Protein AF-A0A7S1C298-F1 (afdb_monomer_lite)

Sequence (131 aa):
KLTPRMWRDEAAAVVTMQTPHGHVAERRRPIAIATLDDFERMMQTPVVFAFISAYLETEFSGENAVFFHVATSLLHAIEAGRLSDATVIARYADDEFVRLGATSQVNLPDTLAKRYSKSLKRWVKAQGAAR

Organism: NCBI:txid1486930

Structure (mmCIF, N/CA/C/O backbone):
data_AF-A0A7S1C298-F1
#
_entry.id   AF-A0A7S1C298-F1
#
loop_
_atom_site.group_PDB
_atom_site.id
_atom_site.type_symbol
_atom_site.label_atom_id
_atom_site.label_alt_id
_atom_site.label_comp_id
_atom_site.label_asym_id
_atom_site.label_entity_id
_atom_site.label_seq_id
_atom_site.pdbx_PDB_ins_code
_atom_site.Cartn_x
_atom_site.Cartn_y
_atom_site.Cartn_z
_atom_site.occupancy
_atom_site.B_iso_or_equiv
_atom_site.auth_seq_id
_atom_site.auth_comp_id
_atom_site.auth_asym_id
_atom_site.auth_atom_id
_atom_site.pdbx_PDB_model_num
ATOM 1 N N . LYS A 1 1 ? 4.654 9.278 13.936 1.00 55.41 1 LYS A N 1
ATOM 2 C CA . LYS A 1 1 ? 3.806 8.062 13.815 1.00 55.41 1 LYS A CA 1
ATOM 3 C C . LYS A 1 1 ? 3.565 7.866 12.323 1.00 55.41 1 LYS A C 1
ATOM 5 O O . LYS A 1 1 ? 3.146 8.837 11.716 1.00 55.41 1 LYS A O 1
ATOM 10 N N . LEU A 1 2 ? 3.919 6.720 11.731 1.00 56.28 2 LEU A N 1
ATOM 11 C CA . LEU A 1 2 ? 3.661 6.466 10.302 1.00 56.28 2 LEU A CA 1
ATOM 12 C C . LEU A 1 2 ? 2.147 6.536 10.054 1.00 56.28 2 LEU A C 1
ATOM 14 O O . LEU A 1 2 ? 1.390 5.899 10.790 1.00 56.28 2 LEU A O 1
ATOM 18 N N . THR A 1 3 ? 1.719 7.360 9.098 1.00 72.50 3 THR A N 1
ATOM 19 C CA . THR A 1 3 ? 0.311 7.503 8.701 1.00 72.50 3 THR A CA 1
ATOM 20 C C . THR A 1 3 ? 0.046 6.715 7.412 1.00 72.50 3 THR A C 1
ATOM 22 O O . THR A 1 3 ? 0.986 6.457 6.661 1.00 72.50 3 THR A O 1
ATOM 25 N N . PRO A 1 4 ? -1.212 6.350 7.115 1.00 66.06 4 PRO A N 1
ATOM 26 C CA . PRO A 1 4 ? -1.573 5.726 5.838 1.00 66.06 4 PRO A CA 1
ATOM 27 C C . PRO A 1 4 ? -1.160 6.545 4.602 1.00 66.06 4 PRO A C 1
ATOM 29 O O . PRO A 1 4 ? -0.803 5.978 3.57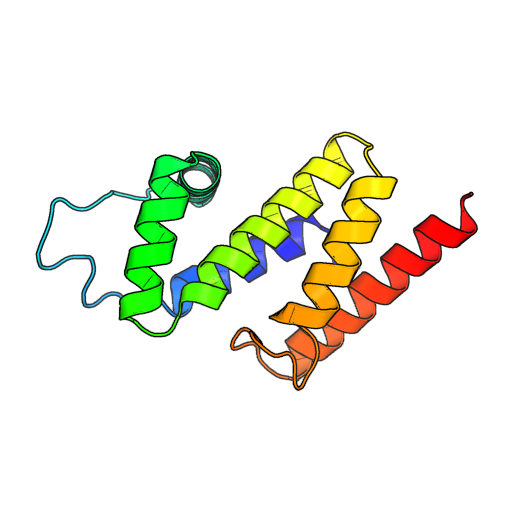7 1.00 66.06 4 PRO A O 1
ATOM 32 N N . ARG A 1 5 ? -1.136 7.882 4.709 1.00 71.38 5 ARG A N 1
ATOM 33 C CA . ARG A 1 5 ? -0.662 8.762 3.629 1.00 71.38 5 ARG A CA 1
ATOM 34 C C . ARG A 1 5 ? 0.852 8.641 3.414 1.00 71.38 5 ARG A C 1
ATOM 36 O O . ARG A 1 5 ? 1.272 8.446 2.284 1.00 71.38 5 ARG A O 1
ATOM 43 N N . MET A 1 6 ? 1.650 8.597 4.488 1.00 72.06 6 MET A N 1
ATOM 44 C CA . MET A 1 6 ? 3.089 8.291 4.378 1.00 72.06 6 MET A CA 1
ATOM 45 C C . MET A 1 6 ? 3.337 6.916 3.737 1.00 72.06 6 MET A C 1
ATOM 47 O O . MET A 1 6 ? 4.278 6.749 2.974 1.00 72.06 6 MET A O 1
ATOM 51 N N . TRP A 1 7 ? 2.469 5.942 4.019 1.00 67.44 7 TRP A N 1
ATOM 52 C CA . TRP A 1 7 ? 2.520 4.614 3.408 1.00 67.44 7 TRP A CA 1
ATOM 53 C C . TRP A 1 7 ? 2.345 4.637 1.890 1.00 67.44 7 TRP A C 1
ATOM 55 O O . TRP A 1 7 ? 3.156 4.041 1.182 1.00 67.44 7 TRP A O 1
ATOM 65 N N . ARG A 1 8 ? 1.325 5.350 1.396 1.00 72.38 8 ARG A N 1
ATOM 66 C CA . ARG A 1 8 ? 1.103 5.574 -0.041 1.00 72.38 8 ARG A CA 1
ATOM 67 C C . ARG A 1 8 ? 2.312 6.256 -0.684 1.00 72.38 8 ARG A C 1
AT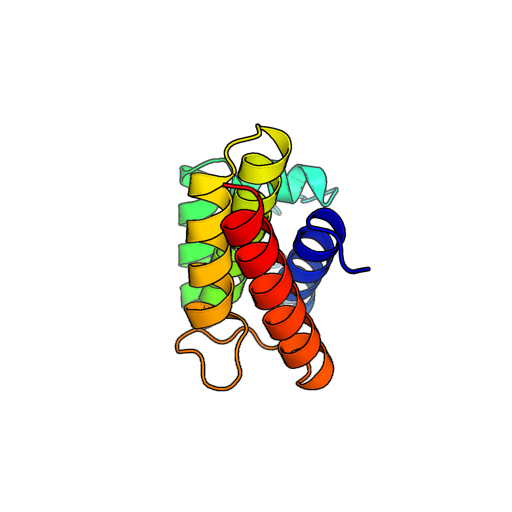OM 69 O O . ARG A 1 8 ? 2.770 5.817 -1.733 1.00 72.38 8 ARG A O 1
ATOM 76 N N . ASP A 1 9 ? 2.828 7.304 -0.046 1.00 69.12 9 ASP A N 1
ATOM 77 C CA . ASP A 1 9 ? 3.908 8.127 -0.601 1.00 69.12 9 ASP A CA 1
ATOM 78 C C . ASP A 1 9 ? 5.220 7.341 -0.742 1.00 69.12 9 ASP A C 1
ATOM 80 O O . ASP A 1 9 ? 5.905 7.443 -1.757 1.00 69.12 9 ASP A O 1
ATOM 84 N N . GLU A 1 10 ? 5.557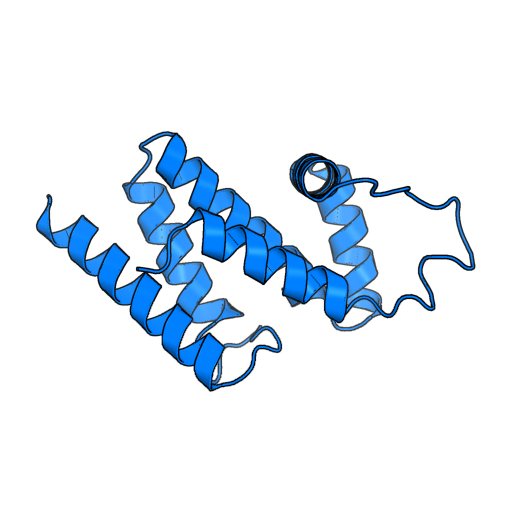 6.497 0.234 1.00 64.88 10 GLU A N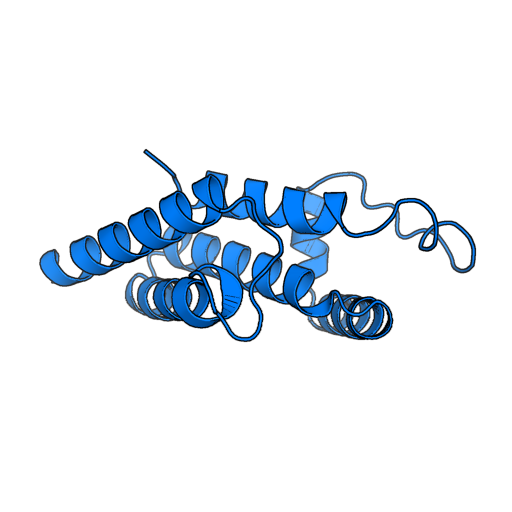 1
ATOM 85 C CA . GLU A 1 10 ? 6.734 5.629 0.136 1.00 64.88 10 GLU A CA 1
ATOM 86 C C . GLU A 1 10 ? 6.515 4.473 -0.855 1.00 64.88 10 GLU A C 1
ATOM 88 O O . GLU A 1 10 ? 7.444 4.120 -1.575 1.00 64.88 10 GLU A O 1
ATOM 93 N N . ALA A 1 11 ? 5.302 3.913 -0.959 1.00 64.56 11 ALA A N 1
ATOM 94 C CA . ALA A 1 11 ? 4.992 2.913 -1.986 1.00 64.56 11 ALA A CA 1
ATOM 95 C C . ALA A 1 11 ? 5.132 3.494 -3.401 1.00 64.56 11 ALA A C 1
ATOM 97 O O . ALA A 1 11 ? 5.666 2.839 -4.293 1.00 64.56 11 ALA A O 1
ATOM 98 N N . ALA A 1 12 ? 4.733 4.753 -3.589 1.00 64.81 12 ALA A N 1
ATOM 99 C CA . ALA A 1 12 ? 4.964 5.470 -4.833 1.00 64.81 12 ALA A CA 1
ATOM 100 C C . ALA A 1 12 ? 6.456 5.647 -5.131 1.00 64.81 12 ALA A C 1
ATOM 102 O O . ALA A 1 12 ? 6.882 5.441 -6.263 1.00 64.81 12 ALA A O 1
ATOM 103 N N . ALA A 1 13 ? 7.249 6.001 -4.115 1.00 63.03 13 ALA A N 1
ATOM 104 C CA . ALA A 1 13 ? 8.695 6.143 -4.247 1.00 63.03 13 ALA A CA 1
ATOM 105 C C . ALA A 1 13 ? 9.380 4.819 -4.633 1.00 63.03 13 ALA A C 1
ATOM 107 O O . ALA A 1 13 ? 10.334 4.824 -5.404 1.00 63.03 13 ALA A O 1
ATOM 108 N N . VAL A 1 14 ? 8.894 3.678 -4.135 1.00 61.25 14 VAL A N 1
ATOM 109 C CA . VAL A 1 14 ? 9.406 2.352 -4.526 1.00 61.25 14 VAL A CA 1
ATOM 110 C C . VAL A 1 14 ? 9.143 2.076 -6.003 1.00 61.25 14 VAL A C 1
ATOM 112 O O . VAL A 1 14 ? 10.064 1.673 -6.711 1.00 61.25 14 VAL A O 1
ATOM 115 N N . VAL A 1 15 ? 7.926 2.353 -6.486 1.00 61.28 15 VAL A N 1
ATOM 116 C CA . VAL A 1 15 ? 7.587 2.196 -7.909 1.00 61.28 15 VAL A CA 1
ATOM 117 C C . VAL A 1 15 ? 8.462 3.095 -8.782 1.00 61.28 15 VAL A C 1
ATOM 119 O O . VAL A 1 15 ? 9.013 2.625 -9.772 1.00 61.28 15 VAL A O 1
ATOM 122 N N . THR A 1 16 ? 8.647 4.365 -8.406 1.00 58.88 16 THR A N 1
ATOM 123 C CA . THR A 1 16 ? 9.408 5.327 -9.220 1.00 58.88 16 THR A CA 1
ATOM 124 C C . THR A 1 16 ? 10.918 5.091 -9.204 1.00 58.88 16 THR A C 1
ATOM 126 O O . THR A 1 16 ? 11.566 5.333 -10.219 1.00 58.88 16 THR A O 1
ATOM 129 N N . MET A 1 17 ? 11.495 4.595 -8.102 1.00 49.62 17 MET A N 1
ATOM 130 C CA . MET A 1 17 ? 12.932 4.285 -8.013 1.00 49.62 17 MET A CA 1
ATOM 131 C C . MET A 1 17 ? 13.333 2.993 -8.738 1.00 49.62 17 MET A C 1
ATOM 133 O O . MET A 1 17 ? 14.520 2.799 -8.999 1.00 49.62 17 MET A O 1
ATOM 137 N N . GLN A 1 18 ? 12.380 2.104 -9.036 1.00 53.19 18 GLN A N 1
ATOM 138 C CA . GLN A 1 18 ? 12.652 0.788 -9.632 1.00 53.19 18 GLN A CA 1
ATOM 139 C C . GLN A 1 18 ? 12.124 0.619 -11.050 1.00 53.19 18 GLN A C 1
ATOM 141 O O . GLN A 1 18 ? 12.522 -0.331 -11.713 1.00 53.19 18 GLN A O 1
ATOM 146 N N . THR A 1 19 ? 11.331 1.560 -11.561 1.00 47.69 19 THR A N 1
ATOM 147 C CA . THR A 1 19 ? 11.251 1.789 -13.004 1.00 47.69 19 THR A CA 1
ATOM 148 C C . THR A 1 19 ? 12.542 2.482 -13.439 1.00 47.69 19 THR A C 1
ATOM 150 O O . THR A 1 19 ? 12.699 3.675 -13.159 1.00 47.69 19 THR A O 1
ATOM 153 N N . PRO A 1 20 ? 13.504 1.801 -14.086 1.00 43.72 20 PRO A N 1
ATOM 154 C CA . PRO A 1 20 ? 14.677 2.489 -14.593 1.00 43.72 20 PRO A CA 1
ATOM 155 C C . PRO A 1 20 ? 14.193 3.556 -15.579 1.00 43.72 20 PRO A C 1
ATOM 157 O O . PRO A 1 20 ? 13.501 3.255 -16.552 1.00 43.72 20 PRO A O 1
ATOM 160 N N . HIS A 1 21 ? 14.583 4.813 -15.360 1.00 43.09 21 HIS A N 1
ATOM 161 C CA . HIS A 1 21 ? 14.324 5.948 -16.256 1.00 43.09 21 HIS A CA 1
ATOM 162 C C . HIS A 1 21 ? 14.842 5.757 -17.708 1.00 43.09 21 HIS A C 1
ATOM 164 O O . HIS A 1 21 ? 14.843 6.707 -18.484 1.00 43.09 21 HIS A O 1
ATOM 170 N N . GLY A 1 22 ? 15.284 4.560 -18.103 1.00 37.84 22 GLY A N 1
ATOM 171 C CA . GLY A 1 22 ? 15.927 4.273 -19.382 1.00 37.84 22 GLY A CA 1
ATOM 172 C C . GLY A 1 22 ? 15.097 3.524 -20.429 1.00 37.84 22 GLY A C 1
ATOM 173 O O . GLY A 1 22 ? 15.525 3.508 -21.575 1.00 37.84 22 GLY A O 1
ATOM 174 N N . HIS A 1 23 ? 13.941 2.919 -20.115 1.00 36.22 23 HIS A N 1
ATOM 175 C CA . HIS A 1 23 ? 13.219 2.100 -21.119 1.00 36.22 23 HIS A CA 1
ATOM 176 C C . HIS A 1 23 ? 11.788 2.542 -21.445 1.00 36.22 23 HIS A C 1
ATOM 178 O O . HIS A 1 23 ? 11.341 2.352 -22.579 1.00 36.22 23 HIS A O 1
ATOM 184 N N . VAL A 1 24 ? 11.097 3.238 -20.535 1.00 39.91 24 VAL A N 1
ATOM 185 C CA . VAL A 1 24 ? 9.739 3.754 -20.803 1.00 39.91 24 VAL A CA 1
ATOM 186 C C . VAL A 1 24 ? 9.756 4.915 -21.814 1.00 39.91 24 VAL A C 1
ATOM 188 O O . VAL A 1 24 ? 8.797 5.111 -22.558 1.00 39.91 24 VAL A O 1
ATOM 191 N N . ALA A 1 25 ? 10.863 5.661 -21.901 1.00 34.28 25 ALA A N 1
ATOM 192 C CA . ALA A 1 25 ? 10.984 6.826 -22.779 1.00 34.28 25 ALA A CA 1
ATOM 193 C C . ALA A 1 25 ? 11.262 6.488 -24.257 1.00 34.28 25 ALA A C 1
ATOM 195 O O . ALA A 1 25 ? 11.010 7.322 -25.124 1.00 34.28 25 ALA A O 1
ATOM 196 N N . GLU A 1 26 ? 11.770 5.293 -24.580 1.00 34.72 26 GLU A N 1
ATOM 197 C CA . GLU A 1 26 ? 12.433 5.097 -25.877 1.00 34.72 26 GLU A CA 1
ATOM 198 C C . GLU A 1 26 ? 11.580 4.474 -26.988 1.00 34.72 26 GLU A C 1
ATOM 200 O O . GLU A 1 26 ? 12.011 4.508 -28.140 1.00 34.72 26 GLU A O 1
ATOM 205 N N . ARG A 1 27 ? 10.386 3.907 -26.731 1.00 43.16 27 ARG A N 1
ATOM 206 C CA . ARG A 1 27 ? 9.685 3.168 -27.811 1.00 43.16 27 ARG A CA 1
ATOM 207 C C . ARG A 1 27 ? 8.205 3.417 -28.050 1.00 43.16 27 ARG A C 1
ATOM 209 O O . ARG A 1 27 ? 7.754 3.078 -29.144 1.00 43.16 27 ARG A O 1
ATOM 216 N N . ARG A 1 28 ? 7.425 4.012 -27.144 1.00 42.59 28 ARG A N 1
ATOM 217 C CA . ARG A 1 28 ? 5.997 4.313 -27.395 1.00 42.59 28 ARG A CA 1
ATOM 218 C C . ARG A 1 28 ? 5.575 5.562 -26.628 1.00 42.59 28 ARG A C 1
ATOM 220 O O . ARG A 1 28 ? 6.120 5.825 -25.568 1.00 42.59 28 ARG A O 1
ATOM 227 N N . ARG A 1 29 ? 4.652 6.335 -27.221 1.00 39.31 29 ARG A N 1
ATOM 228 C CA . ARG A 1 29 ? 4.169 7.659 -26.774 1.00 39.31 29 ARG A CA 1
ATOM 229 C C . ARG A 1 29 ? 4.269 7.819 -25.245 1.00 39.31 29 ARG A C 1
ATOM 231 O O . ARG A 1 29 ? 3.588 7.065 -24.550 1.00 39.31 29 ARG A O 1
ATOM 238 N N . PRO A 1 30 ? 5.085 8.754 -24.730 1.00 41.56 30 PRO A N 1
ATOM 239 C CA . PRO A 1 30 ? 5.297 8.892 -23.299 1.00 41.56 30 PRO A CA 1
ATOM 240 C C . PRO A 1 30 ? 3.964 9.206 -22.629 1.00 41.56 30 PRO A C 1
ATOM 242 O O . PRO A 1 30 ? 3.328 10.223 -22.912 1.00 41.56 30 PRO A O 1
ATOM 245 N N . ILE A 1 31 ? 3.529 8.313 -21.748 1.00 47.03 31 ILE A N 1
ATOM 246 C CA . ILE A 1 31 ? 2.505 8.645 -20.772 1.00 47.03 31 ILE A CA 1
ATOM 247 C C . ILE A 1 31 ? 3.184 9.614 -19.805 1.00 47.03 31 ILE A C 1
ATOM 249 O O . ILE A 1 31 ? 3.973 9.209 -18.954 1.00 47.03 31 ILE A O 1
ATOM 253 N N . ALA A 1 32 ? 2.939 10.907 -19.988 1.00 47.53 32 ALA A N 1
ATOM 254 C CA . ALA A 1 32 ? 3.461 11.928 -19.097 1.00 47.53 32 ALA A CA 1
ATOM 255 C C . ALA A 1 32 ? 2.726 11.840 -17.751 1.00 47.53 32 ALA A C 1
ATOM 257 O O . ALA A 1 32 ? 1.642 12.394 -17.583 1.00 47.53 32 ALA A O 1
ATOM 258 N N . ILE A 1 33 ? 3.313 11.124 -16.795 1.00 54.81 33 ILE A N 1
ATOM 259 C CA . ILE A 1 33 ? 2.895 11.163 -15.394 1.00 54.81 33 ILE A CA 1
ATOM 260 C C . ILE A 1 33 ? 3.486 12.448 -14.804 1.00 54.81 33 ILE A C 1
ATOM 262 O O . ILE A 1 33 ? 4.653 12.490 -14.422 1.00 54.81 33 ILE A O 1
ATOM 266 N N . ALA A 1 34 ? 2.702 13.526 -14.819 1.00 53.91 34 ALA A N 1
ATOM 267 C CA . ALA A 1 34 ? 3.158 14.847 -14.384 1.00 53.91 34 ALA A CA 1
ATOM 268 C C . ALA A 1 34 ? 3.237 14.970 -12.854 1.00 53.91 34 ALA A C 1
ATOM 270 O O . ALA A 1 34 ? 4.056 15.727 -12.334 1.00 53.91 34 ALA A O 1
ATOM 271 N N . THR A 1 35 ? 2.393 14.228 -12.132 1.00 63.25 35 THR A N 1
ATOM 272 C CA . THR A 1 35 ? 2.310 14.261 -10.669 1.00 63.25 35 THR A CA 1
ATOM 273 C C . THR A 1 35 ? 2.014 12.878 -10.085 1.00 63.25 35 THR A C 1
ATOM 275 O O . THR A 1 35 ? 1.526 11.981 -10.776 1.00 63.25 35 THR A O 1
ATOM 278 N N . LEU A 1 36 ? 2.274 12.711 -8.784 1.00 61.72 36 LEU A N 1
ATOM 279 C CA . LEU A 1 36 ? 1.899 11.504 -8.042 1.00 61.72 36 LEU A CA 1
ATOM 280 C C . LEU A 1 36 ? 0.380 11.266 -8.052 1.00 61.72 36 LEU A C 1
ATOM 282 O O . LEU A 1 36 ? -0.066 10.128 -8.158 1.00 61.72 36 LEU A O 1
ATOM 286 N N . ASP A 1 37 ? -0.414 12.332 -7.992 1.00 65.19 37 ASP A N 1
ATOM 287 C CA . ASP A 1 37 ? -1.872 12.223 -8.004 1.00 65.19 37 ASP A CA 1
ATOM 288 C C . ASP A 1 37 ? -2.398 11.785 -9.383 1.00 65.19 37 ASP A C 1
ATOM 290 O O . ASP A 1 37 ? -3.414 11.093 -9.473 1.00 65.19 37 ASP A O 1
ATOM 294 N N . ASP A 1 38 ? -1.701 12.134 -10.471 1.00 65.44 38 ASP A N 1
ATOM 295 C CA . ASP A 1 38 ? -2.006 11.609 -11.806 1.00 65.44 38 ASP A CA 1
ATOM 296 C C . ASP A 1 38 ? -1.635 10.128 -11.921 1.00 65.44 38 ASP A C 1
ATOM 298 O O . ASP A 1 38 ? -2.415 9.350 -12.471 1.00 65.44 38 ASP A O 1
ATOM 302 N N . PHE A 1 39 ? -0.498 9.718 -11.344 1.00 69.00 39 PHE A N 1
ATOM 303 C CA . PHE A 1 39 ? -0.121 8.305 -11.258 1.00 69.00 39 PHE A CA 1
ATOM 304 C C . PHE A 1 39 ? -1.149 7.491 -10.470 1.00 69.00 39 PHE A C 1
ATOM 306 O O . PHE A 1 39 ? -1.579 6.426 -10.906 1.00 69.00 39 PHE A O 1
ATOM 313 N N . GLU A 1 40 ? -1.595 8.010 -9.329 1.00 69.50 40 GLU A N 1
ATOM 314 C CA . GLU A 1 40 ? -2.613 7.372 -8.505 1.00 69.50 40 GLU A CA 1
ATOM 315 C C . GLU A 1 40 ? -3.944 7.237 -9.255 1.00 69.50 40 GLU A C 1
ATOM 317 O O . GLU A 1 40 ? -4.514 6.147 -9.310 1.00 69.50 40 GLU A O 1
ATOM 322 N N . ARG A 1 41 ? -4.410 8.306 -9.912 1.00 69.06 41 ARG A N 1
ATOM 323 C CA . ARG A 1 41 ? -5.635 8.283 -10.729 1.00 69.06 41 ARG A CA 1
ATOM 324 C C . ARG A 1 41 ? -5.539 7.279 -11.880 1.00 69.06 41 ARG A C 1
ATOM 326 O O . ARG A 1 41 ? -6.507 6.587 -12.202 1.00 69.06 41 ARG A O 1
ATOM 333 N N . MET A 1 42 ? -4.361 7.167 -12.486 1.00 70.06 42 MET A N 1
ATOM 334 C CA . MET A 1 42 ? -4.069 6.170 -13.509 1.00 70.06 42 MET A CA 1
ATOM 335 C C . MET A 1 42 ? -4.124 4.742 -12.957 1.00 70.06 42 MET A C 1
ATOM 337 O O . MET A 1 42 ? -4.798 3.896 -13.537 1.00 70.06 42 MET A O 1
ATOM 341 N N . MET A 1 43 ? -3.492 4.478 -11.814 1.00 71.69 43 MET A N 1
ATOM 342 C CA . MET A 1 43 ? -3.467 3.157 -11.168 1.00 71.69 43 MET A CA 1
ATOM 343 C C . MET A 1 43 ? -4.824 2.727 -10.589 1.00 71.69 43 MET A C 1
ATOM 345 O O . MET A 1 43 ? -5.035 1.546 -10.314 1.00 71.69 43 MET A O 1
ATOM 349 N N . GLN A 1 44 ? -5.763 3.660 -10.429 1.00 70.88 44 GLN A N 1
ATOM 350 C CA . GLN A 1 44 ? -7.164 3.365 -10.115 1.00 70.88 44 GLN A CA 1
ATOM 351 C C . GLN A 1 44 ? -7.983 2.953 -11.345 1.00 70.88 44 GLN A C 1
ATOM 353 O O . GLN A 1 44 ? -9.055 2.368 -11.199 1.00 70.88 44 GLN A O 1
ATOM 358 N N . THR A 1 45 ? -7.513 3.255 -12.557 1.00 72.62 45 THR A N 1
ATOM 359 C CA . THR A 1 45 ? -8.219 2.902 -13.789 1.00 72.62 45 THR A CA 1
ATOM 360 C C . THR A 1 45 ? -7.911 1.439 -14.137 1.00 72.62 45 THR A C 1
ATOM 362 O O . THR A 1 45 ? -6.765 1.144 -14.475 1.00 72.62 45 THR A O 1
ATOM 365 N N . PRO A 1 46 ? -8.888 0.505 -14.123 1.00 73.00 46 PRO A N 1
ATOM 366 C CA . PRO A 1 46 ? -8.600 -0.933 -14.201 1.00 73.00 46 PRO A CA 1
ATOM 367 C C . PRO A 1 46 ? -7.796 -1.355 -15.435 1.00 73.00 46 PRO A C 1
ATOM 369 O O . PRO A 1 46 ? -6.877 -2.161 -15.332 1.00 73.00 46 PRO A O 1
ATOM 372 N N . VAL A 1 47 ? -8.097 -0.773 -16.603 1.00 69.38 47 VAL A N 1
ATOM 373 C CA . VAL A 1 47 ? -7.370 -1.073 -17.848 1.00 69.38 47 VAL A CA 1
ATOM 374 C C . VAL A 1 47 ? -5.929 -0.559 -17.819 1.00 69.38 47 VAL A C 1
ATOM 376 O O . VAL A 1 47 ? -5.027 -1.211 -18.337 1.00 69.38 47 VAL A O 1
ATOM 379 N N . VAL A 1 48 ? -5.697 0.589 -17.181 1.00 70.44 48 VAL A N 1
ATOM 380 C CA . VAL A 1 48 ? -4.367 1.192 -17.053 1.00 70.44 48 VAL A CA 1
ATOM 381 C C . VAL A 1 48 ? -3.541 0.415 -16.035 1.00 70.44 48 VAL A C 1
ATOM 383 O O . VAL A 1 48 ? -2.393 0.091 -16.317 1.00 70.44 48 VAL A O 1
ATOM 386 N N . PHE A 1 49 ? -4.140 0.038 -14.903 1.00 71.75 49 PHE A N 1
ATOM 387 C CA . PHE A 1 49 ? -3.517 -0.845 -13.922 1.00 71.75 49 PHE A CA 1
ATOM 388 C C . PHE A 1 49 ? -3.117 -2.188 -14.541 1.00 71.75 49 PHE A C 1
ATOM 390 O O . PHE A 1 49 ? -1.976 -2.609 -14.378 1.00 71.75 49 PHE A O 1
ATOM 397 N N . ALA A 1 50 ? -4.016 -2.833 -15.293 1.00 69.06 50 ALA A N 1
ATOM 398 C CA . ALA A 1 50 ? -3.721 -4.093 -15.974 1.00 69.06 50 ALA A CA 1
ATOM 399 C C . ALA A 1 50 ? -2.572 -3.940 -16.982 1.00 69.06 50 ALA A C 1
ATOM 401 O O . ALA A 1 50 ? -1.683 -4.784 -17.035 1.00 69.06 50 ALA A O 1
ATOM 402 N N . PHE A 1 51 ? -2.553 -2.839 -17.740 1.00 70.06 51 PHE A N 1
ATOM 403 C CA . PHE A 1 51 ? -1.479 -2.551 -18.687 1.00 70.06 51 PHE A CA 1
ATOM 404 C C . PHE A 1 51 ? -0.128 -2.318 -17.993 1.00 70.06 51 PHE A C 1
ATOM 406 O O . PHE A 1 51 ? 0.870 -2.908 -18.397 1.00 70.06 51 PHE A O 1
ATOM 413 N N . ILE A 1 52 ? -0.088 -1.485 -16.947 1.00 69.62 52 ILE A N 1
ATOM 414 C CA . ILE A 1 52 ? 1.139 -1.189 -16.189 1.00 69.62 52 ILE A CA 1
ATOM 415 C C . ILE A 1 52 ? 1.643 -2.443 -15.468 1.00 69.62 52 ILE A C 1
ATOM 417 O O . ILE A 1 52 ? 2.840 -2.710 -15.488 1.00 69.62 52 ILE A O 1
ATOM 421 N N . SER A 1 53 ? 0.743 -3.237 -14.886 1.00 67.56 53 SER A N 1
ATOM 422 C CA . SER A 1 53 ? 1.103 -4.488 -14.209 1.00 67.56 53 SER A CA 1
ATOM 423 C C . SER A 1 53 ? 1.701 -5.490 -15.195 1.00 67.56 53 SER A C 1
ATOM 425 O O . SER A 1 53 ? 2.798 -5.982 -14.960 1.00 67.56 53 SER A O 1
ATOM 427 N N . ALA A 1 54 ? 1.053 -5.706 -16.346 1.00 70.19 54 ALA A N 1
ATOM 428 C CA . ALA A 1 54 ? 1.575 -6.578 -17.398 1.00 70.19 54 ALA A CA 1
ATOM 429 C C . ALA A 1 54 ? 2.921 -6.080 -17.951 1.00 70.19 54 ALA A C 1
ATOM 431 O O . ALA A 1 54 ? 3.793 -6.880 -18.270 1.00 70.19 54 ALA A O 1
ATOM 432 N N . TYR A 1 55 ? 3.112 -4.762 -18.054 1.00 70.00 55 TYR A N 1
ATOM 433 C CA . TYR A 1 55 ? 4.393 -4.182 -18.452 1.00 70.00 55 TYR A CA 1
ATOM 434 C C . TYR A 1 55 ? 5.492 -4.472 -17.416 1.00 70.00 55 TYR A C 1
ATOM 436 O O . TYR A 1 55 ? 6.549 -4.983 -17.774 1.00 70.00 55 TYR A O 1
ATOM 444 N N . LEU A 1 56 ? 5.243 -4.217 -16.131 1.00 67.50 56 LEU A N 1
ATOM 445 C CA . LEU A 1 56 ? 6.230 -4.436 -15.067 1.00 67.50 56 LEU A CA 1
ATOM 446 C C . LEU A 1 56 ? 6.517 -5.920 -14.808 1.00 67.50 56 LEU A C 1
ATOM 448 O O . LEU A 1 56 ? 7.635 -6.267 -14.437 1.00 67.50 56 LEU A O 1
ATOM 452 N N . GLU A 1 57 ? 5.560 -6.813 -15.069 1.00 69.25 57 GLU A N 1
ATOM 453 C CA . GLU A 1 57 ? 5.810 -8.259 -15.099 1.00 69.25 57 GLU A CA 1
ATOM 454 C C . GLU A 1 57 ? 6.893 -8.625 -16.125 1.00 69.25 57 GLU A C 1
ATOM 456 O O . GLU A 1 57 ? 7.742 -9.467 -15.835 1.00 69.25 57 GLU A O 1
ATOM 461 N N . THR A 1 58 ? 6.939 -7.955 -17.288 1.00 69.38 58 THR A N 1
ATOM 462 C CA . THR A 1 58 ? 8.019 -8.176 -18.272 1.00 69.38 58 THR A CA 1
ATOM 463 C C . THR A 1 58 ? 9.383 -7.659 -17.812 1.00 69.38 58 THR A C 1
ATOM 465 O O . THR A 1 58 ? 10.408 -8.122 -18.309 1.00 69.38 58 THR A O 1
ATOM 468 N N . GLU A 1 59 ? 9.404 -6.749 -16.836 1.00 67.81 59 GLU A N 1
ATOM 469 C CA . GLU A 1 59 ? 10.614 -6.223 -16.197 1.00 67.81 59 GLU A CA 1
ATOM 470 C C . GLU A 1 59 ? 10.914 -6.900 -14.843 1.00 67.81 59 GLU A C 1
ATOM 472 O O . GLU A 1 59 ? 11.780 -6.428 -14.110 1.00 67.81 59 GLU A O 1
ATOM 477 N N . PHE A 1 60 ? 10.223 -7.999 -14.501 1.00 62.19 60 PHE A N 1
ATOM 478 C CA . PHE A 1 60 ? 10.344 -8.700 -13.212 1.00 62.19 60 PHE A CA 1
ATOM 479 C C . PHE A 1 60 ? 10.150 -7.789 -11.981 1.00 62.19 60 PHE A C 1
ATOM 481 O O . PHE A 1 60 ? 10.796 -7.999 -10.958 1.00 62.19 60 PHE A O 1
ATOM 488 N N . SER A 1 61 ? 9.288 -6.773 -12.089 1.00 71.88 61 SER A N 1
ATOM 489 C CA . SER A 1 61 ? 9.013 -5.786 -11.028 1.00 71.88 61 SER A CA 1
ATOM 490 C C . SER A 1 61 ? 7.513 -5.525 -10.815 1.00 71.88 61 SER A C 1
ATOM 492 O O . SER A 1 61 ? 7.100 -4.483 -10.289 1.00 71.88 61 SER A O 1
ATOM 494 N N . GLY A 1 62 ? 6.664 -6.465 -11.248 1.00 74.19 62 GLY A N 1
ATOM 495 C CA . GLY A 1 62 ? 5.202 -6.364 -11.162 1.00 74.19 62 GLY A CA 1
ATOM 496 C C . GLY A 1 62 ? 4.688 -6.172 -9.732 1.00 74.19 62 GLY A C 1
ATOM 497 O O . GLY A 1 62 ? 3.709 -5.454 -9.511 1.00 74.19 62 GLY A O 1
ATOM 498 N N . GLU A 1 63 ? 5.392 -6.724 -8.744 1.00 77.75 63 GLU A N 1
ATOM 499 C CA . GLU A 1 63 ? 5.083 -6.597 -7.322 1.00 77.75 63 GLU A CA 1
ATOM 500 C C . GLU A 1 63 ? 5.049 -5.143 -6.843 1.00 77.75 63 GLU A C 1
ATOM 502 O O . GLU A 1 63 ? 4.251 -4.810 -5.968 1.00 77.75 63 GLU A O 1
ATOM 507 N N . ASN A 1 64 ? 5.831 -4.247 -7.455 1.00 78.00 64 ASN A N 1
ATOM 508 C CA . ASN A 1 64 ? 5.865 -2.837 -7.073 1.00 78.00 64 ASN A CA 1
ATOM 509 C C . ASN A 1 64 ? 4.550 -2.120 -7.414 1.00 78.00 64 ASN A C 1
ATOM 511 O O . ASN A 1 64 ? 4.014 -1.373 -6.592 1.00 78.00 64 ASN A O 1
ATOM 515 N N . ALA A 1 65 ? 3.989 -2.366 -8.603 1.00 76.31 65 ALA A N 1
ATOM 516 C CA . ALA A 1 65 ? 2.704 -1.787 -9.000 1.00 76.31 65 ALA A CA 1
ATOM 517 C C . ALA A 1 65 ? 1.545 -2.333 -8.167 1.00 76.31 65 ALA A C 1
ATOM 519 O O . ALA A 1 65 ? 0.664 -1.571 -7.756 1.00 76.31 65 ALA A O 1
ATOM 520 N N . VAL A 1 66 ? 1.559 -3.639 -7.890 1.00 82.56 66 VAL A N 1
ATOM 521 C CA . VAL A 1 66 ? 0.548 -4.272 -7.040 1.00 82.56 66 VAL A CA 1
ATOM 522 C C . VAL A 1 66 ? 0.645 -3.727 -5.615 1.00 82.56 66 VAL A C 1
ATOM 524 O O . VAL A 1 66 ? -0.373 -3.344 -5.039 1.00 82.56 66 VAL A O 1
ATOM 527 N N . PHE A 1 67 ? 1.854 -3.590 -5.069 1.00 85.81 67 PHE A N 1
ATOM 528 C CA . PHE A 1 67 ? 2.072 -3.001 -3.751 1.00 85.81 67 PHE A CA 1
ATOM 529 C C . PHE A 1 67 ? 1.554 -1.560 -3.662 1.00 85.81 67 PHE A C 1
ATOM 531 O O . PHE A 1 67 ? 0.853 -1.218 -2.707 1.00 85.81 67 PHE A O 1
ATOM 538 N N . PHE A 1 68 ? 1.826 -0.724 -4.670 1.00 83.12 68 PHE A N 1
ATOM 539 C CA . PHE A 1 68 ? 1.285 0.635 -4.725 1.00 83.12 68 PHE A CA 1
ATOM 540 C C . PHE A 1 68 ? -0.247 0.645 -4.762 1.00 83.12 68 PHE A C 1
ATOM 542 O O . PHE A 1 68 ? -0.882 1.363 -3.988 1.00 83.12 68 PHE A O 1
ATOM 549 N N . HIS A 1 69 ? -0.856 -0.207 -5.589 1.00 84.44 69 HIS A N 1
ATOM 550 C CA . HIS A 1 69 ? -2.311 -0.339 -5.651 1.00 84.44 69 HIS A CA 1
ATOM 551 C C . HIS A 1 69 ? -2.919 -0.781 -4.308 1.00 84.44 69 HIS A C 1
ATOM 553 O O . HIS A 1 69 ? -3.940 -0.239 -3.872 1.00 84.44 69 HIS A O 1
ATOM 559 N N . VAL A 1 70 ? -2.277 -1.725 -3.615 1.00 89.06 70 VAL A N 1
ATOM 560 C CA . VAL A 1 70 ? -2.670 -2.176 -2.272 1.00 89.06 70 VAL A CA 1
ATOM 561 C C . VAL A 1 70 ? -2.560 -1.033 -1.256 1.00 89.06 70 VAL A C 1
ATOM 563 O O . VAL A 1 70 ? -3.483 -0.830 -0.463 1.00 89.06 70 VAL A O 1
ATOM 566 N N . ALA A 1 71 ? -1.484 -0.242 -1.300 1.00 87.50 71 ALA A N 1
ATOM 567 C CA . ALA A 1 71 ? -1.286 0.904 -0.413 1.00 87.50 71 ALA A CA 1
ATOM 568 C C . ALA A 1 71 ? -2.341 2.007 -0.632 1.00 87.50 71 ALA A C 1
ATOM 570 O O . ALA A 1 71 ? -2.920 2.505 0.337 1.00 87.50 71 ALA A O 1
ATOM 571 N N . THR A 1 72 ? -2.655 2.343 -1.887 1.00 84.94 72 THR A N 1
ATOM 572 C CA . THR A 1 72 ? -3.739 3.278 -2.234 1.00 84.94 72 THR A CA 1
ATOM 573 C C . THR A 1 72 ? -5.103 2.747 -1.789 1.00 84.94 72 THR A C 1
ATOM 575 O O . THR A 1 72 ? -5.893 3.473 -1.183 1.00 84.94 72 THR A O 1
ATOM 578 N N . SER A 1 73 ? -5.379 1.460 -2.010 1.00 87.56 73 SER A N 1
ATOM 579 C CA . SER A 1 73 ? -6.634 0.830 -1.581 1.00 87.56 73 SER A CA 1
ATOM 580 C C . SER A 1 73 ? -6.809 0.861 -0.061 1.00 87.56 73 SER A C 1
ATOM 582 O O . SER A 1 73 ? -7.909 1.126 0.431 1.00 87.56 73 SER A O 1
ATOM 584 N N . LEU A 1 74 ? -5.723 0.654 0.691 1.00 90.50 74 LEU A N 1
ATOM 585 C CA . LEU A 1 74 ? -5.712 0.794 2.145 1.00 90.50 74 LEU A CA 1
ATOM 586 C C . LEU A 1 74 ? -6.059 2.225 2.572 1.00 90.50 74 LEU A C 1
ATOM 588 O O . LEU A 1 74 ? -6.905 2.407 3.448 1.00 90.50 74 LEU A O 1
ATOM 592 N N . LEU A 1 75 ? -5.430 3.232 1.956 1.00 86.25 75 LEU A N 1
ATOM 593 C CA . LEU A 1 75 ? -5.694 4.639 2.259 1.00 86.25 75 LEU A CA 1
ATOM 594 C C . LEU A 1 75 ? -7.171 4.984 2.033 1.00 86.25 75 LEU A C 1
ATOM 596 O O . LEU A 1 75 ? -7.815 5.490 2.950 1.00 86.25 75 LEU A O 1
ATOM 600 N N . HIS A 1 76 ? -7.733 4.631 0.876 1.00 87.44 76 HIS A N 1
ATOM 601 C CA . HIS A 1 76 ? -9.143 4.896 0.586 1.00 87.44 76 HIS A CA 1
ATOM 602 C C . HIS A 1 76 ? -10.098 4.165 1.524 1.00 87.44 76 HIS A C 1
ATOM 604 O O . HIS A 1 76 ? -11.124 4.720 1.910 1.00 87.44 76 HIS A O 1
ATOM 610 N N . ALA A 1 77 ? -9.802 2.916 1.893 1.00 88.94 77 ALA A N 1
ATOM 611 C CA . ALA A 1 77 ? -10.633 2.187 2.845 1.00 88.94 77 ALA A CA 1
ATOM 612 C C . ALA A 1 77 ? -10.655 2.894 4.212 1.00 88.94 77 ALA A C 1
ATOM 614 O O . ALA A 1 77 ? -11.713 2.995 4.832 1.00 88.94 77 ALA A O 1
ATOM 615 N N . ILE A 1 78 ? -9.516 3.440 4.651 1.00 87.38 78 ILE A N 1
ATOM 616 C CA . ILE A 1 78 ? -9.415 4.226 5.887 1.00 87.38 78 ILE A CA 1
ATOM 617 C C . ILE A 1 78 ? -10.173 5.553 5.766 1.00 87.38 78 ILE A C 1
ATOM 619 O O . ILE A 1 78 ? -10.964 5.870 6.651 1.00 87.38 78 ILE A O 1
ATOM 623 N N . GLU A 1 79 ? -9.967 6.311 4.685 1.00 89.25 79 GLU A N 1
ATOM 624 C CA . GLU A 1 79 ? -10.633 7.604 4.459 1.00 89.25 79 GLU A CA 1
ATOM 625 C C . GLU A 1 79 ? -12.158 7.456 4.327 1.00 89.25 79 GLU A C 1
ATOM 627 O O . GLU A 1 79 ? -12.905 8.298 4.817 1.00 89.25 79 GLU A O 1
ATOM 632 N N . ALA A 1 80 ? -12.630 6.345 3.757 1.00 89.75 80 ALA A N 1
ATOM 633 C CA . ALA A 1 80 ? -14.050 6.009 3.661 1.00 89.75 80 ALA A CA 1
ATOM 634 C C . ALA A 1 80 ? -14.648 5.421 4.957 1.00 89.75 80 ALA A C 1
ATOM 636 O O . ALA A 1 80 ? -15.811 5.021 4.964 1.00 89.75 80 ALA A O 1
ATOM 637 N N . GLY A 1 81 ? -13.869 5.285 6.038 1.00 90.06 81 GLY A N 1
ATOM 638 C CA . GLY A 1 81 ? -14.331 4.682 7.293 1.00 90.06 81 GLY A CA 1
ATOM 639 C C . GLY A 1 81 ? -14.608 3.172 7.215 1.00 90.06 81 GLY A C 1
ATOM 640 O O . GLY A 1 81 ? -15.182 2.597 8.141 1.00 90.06 81 GLY A O 1
ATOM 641 N N . ARG A 1 82 ? -14.182 2.492 6.142 1.00 91.19 82 ARG A N 1
ATOM 642 C CA . ARG A 1 82 ? -14.341 1.041 5.933 1.00 91.19 82 ARG A CA 1
ATOM 643 C C . ARG A 1 82 ? -13.255 0.258 6.672 1.00 91.19 82 ARG A C 1
ATOM 645 O O . ARG A 1 82 ? -12.412 -0.409 6.076 1.00 91.19 82 ARG A O 1
ATOM 652 N N . LEU A 1 83 ? -13.270 0.344 8.003 1.00 90.38 83 LEU A N 1
ATOM 653 C CA . LEU A 1 83 ? -12.199 -0.179 8.864 1.00 90.38 83 LEU A CA 1
ATOM 654 C C . LEU A 1 83 ? -12.023 -1.707 8.780 1.00 90.38 83 LEU A C 1
ATOM 656 O O . LEU A 1 83 ? -10.905 -2.201 8.943 1.00 90.38 83 LEU A O 1
ATOM 660 N N . SER A 1 84 ? -13.096 -2.455 8.493 1.00 90.94 84 SER A N 1
ATOM 661 C CA . SER A 1 84 ? -13.018 -3.907 8.270 1.00 90.94 84 SER A CA 1
ATOM 662 C C . SER A 1 84 ? -12.199 -4.230 7.017 1.00 90.94 84 SER A C 1
ATOM 664 O O . SER A 1 84 ? -11.228 -4.981 7.102 1.00 90.94 84 SER A O 1
ATOM 666 N N . ASP A 1 85 ? -12.521 -3.596 5.886 1.00 92.19 85 ASP A N 1
ATOM 667 C CA . ASP A 1 85 ? -11.794 -3.753 4.620 1.00 92.19 85 ASP A CA 1
ATOM 668 C C . ASP A 1 85 ? -10.331 -3.330 4.783 1.00 92.19 85 ASP A C 1
ATOM 670 O O . ASP A 1 85 ? -9.416 -4.083 4.454 1.00 92.19 85 ASP A O 1
ATOM 674 N N . ALA A 1 86 ? -10.098 -2.158 5.383 1.00 91.38 86 ALA A N 1
ATOM 675 C CA . ALA A 1 86 ? -8.757 -1.649 5.654 1.00 91.38 86 ALA A CA 1
ATOM 676 C C . ALA A 1 86 ? -7.927 -2.619 6.516 1.00 91.38 86 ALA A C 1
ATOM 678 O O . ALA A 1 86 ? -6.726 -2.764 6.308 1.00 91.38 86 ALA A O 1
ATOM 679 N N . THR A 1 87 ? -8.553 -3.332 7.456 1.00 92.69 87 THR A N 1
ATOM 680 C CA . THR A 1 87 ? -7.876 -4.355 8.269 1.00 92.69 87 THR A CA 1
ATOM 681 C C . THR A 1 87 ? -7.451 -5.566 7.450 1.00 92.69 87 THR A C 1
ATOM 683 O O . THR A 1 87 ? -6.344 -6.069 7.652 1.00 92.69 87 THR A O 1
ATOM 686 N N . VAL A 1 88 ? -8.295 -6.026 6.527 1.00 94.56 88 VAL A N 1
ATOM 687 C CA . VAL A 1 88 ? -7.957 -7.127 5.614 1.00 94.56 88 VAL A CA 1
ATOM 688 C C . VAL A 1 88 ? -6.812 -6.712 4.690 1.00 94.56 88 VAL A C 1
ATOM 690 O O . VAL A 1 88 ? -5.806 -7.417 4.618 1.00 94.56 88 VAL A O 1
ATOM 693 N N . ILE A 1 89 ? -6.915 -5.533 4.069 1.00 92.69 89 ILE A N 1
ATOM 694 C CA . ILE A 1 89 ? -5.894 -5.000 3.155 1.00 92.69 89 ILE A CA 1
ATOM 695 C C . ILE A 1 89 ? -4.561 -4.803 3.887 1.00 92.69 89 ILE A C 1
ATOM 697 O O . ILE A 1 89 ? -3.519 -5.194 3.374 1.00 92.69 89 ILE A O 1
ATOM 701 N N . ALA A 1 90 ? -4.576 -4.260 5.108 1.00 91.44 90 ALA A N 1
ATOM 702 C CA . ALA A 1 90 ? -3.368 -4.074 5.910 1.00 91.44 90 ALA A CA 1
ATOM 703 C C . ALA A 1 90 ? -2.659 -5.399 6.232 1.00 91.44 90 ALA A C 1
ATOM 705 O O . ALA A 1 90 ? -1.434 -5.447 6.221 1.00 91.44 90 ALA A O 1
ATOM 706 N N . ARG A 1 91 ? -3.395 -6.478 6.524 1.00 93.31 91 ARG A N 1
ATOM 707 C CA . ARG A 1 91 ? -2.782 -7.797 6.764 1.00 93.31 91 ARG A CA 1
ATOM 708 C C . ARG A 1 91 ? -2.169 -8.362 5.489 1.00 93.31 91 ARG A C 1
ATOM 710 O O . ARG A 1 91 ? -1.013 -8.760 5.508 1.00 93.31 91 ARG A O 1
ATOM 717 N N . TYR A 1 92 ? -2.919 -8.309 4.390 1.00 95.06 92 TYR A N 1
ATOM 718 C CA . TYR A 1 92 ? -2.440 -8.751 3.084 1.0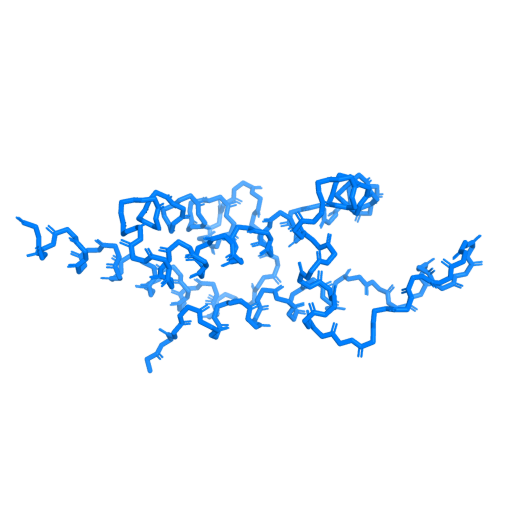0 95.06 92 TYR A CA 1
ATOM 719 C C . TYR A 1 92 ? -1.173 -7.996 2.648 1.00 95.06 92 TYR A C 1
ATOM 721 O O . TYR A 1 92 ? -0.193 -8.618 2.253 1.00 95.06 92 TYR A O 1
ATOM 729 N N . ALA A 1 93 ? -1.148 -6.669 2.819 1.00 91.31 93 ALA A N 1
ATOM 730 C CA . ALA A 1 93 ? 0.020 -5.842 2.526 1.00 91.31 93 ALA A CA 1
ATOM 731 C C . ALA A 1 93 ? 1.264 -6.265 3.327 1.00 91.31 93 ALA A C 1
ATOM 733 O O . ALA A 1 93 ? 2.365 -6.317 2.778 1.00 91.31 93 ALA A O 1
ATOM 734 N N . ASP A 1 94 ? 1.096 -6.567 4.622 1.00 93.75 94 ASP A N 1
ATOM 735 C CA . ASP A 1 94 ? 2.201 -7.035 5.464 1.00 93.75 94 ASP A CA 1
ATOM 736 C C . ASP A 1 94 ? 2.737 -8.388 5.000 1.00 93.75 94 ASP A C 1
ATOM 738 O O . ASP A 1 94 ? 3.948 -8.544 4.841 1.00 93.75 94 ASP A O 1
ATOM 742 N N . ASP A 1 95 ? 1.836 -9.350 4.799 1.00 93.94 95 ASP A N 1
ATOM 743 C CA . ASP A 1 95 ? 2.188 -10.748 4.571 1.00 93.94 95 ASP A CA 1
ATOM 744 C C . ASP A 1 95 ? 2.803 -10.997 3.190 1.00 93.94 95 ASP A C 1
ATOM 746 O O . ASP A 1 95 ? 3.714 -11.828 3.089 1.00 93.94 95 ASP A O 1
ATOM 750 N N . GLU A 1 96 ? 2.328 -10.274 2.173 1.00 94.06 96 GLU A N 1
ATOM 751 C CA . GLU A 1 96 ? 2.667 -10.512 0.767 1.00 94.06 96 GLU A CA 1
ATOM 752 C C . GLU A 1 96 ? 3.813 -9.633 0.251 1.00 94.06 96 GLU A C 1
ATOM 754 O O . GLU A 1 96 ? 4.616 -10.104 -0.553 1.00 94.06 96 GLU A O 1
ATOM 759 N N . PHE A 1 97 ? 3.946 -8.396 0.751 1.00 90.88 97 PHE A N 1
ATOM 760 C CA . PHE A 1 97 ? 4.872 -7.414 0.166 1.00 90.88 97 PHE A CA 1
ATOM 761 C C . PHE A 1 97 ? 5.906 -6.846 1.144 1.00 90.88 97 PHE A C 1
ATOM 763 O O . PHE A 1 97 ? 7.002 -6.479 0.729 1.00 90.88 97 PHE A O 1
ATOM 770 N N . VAL A 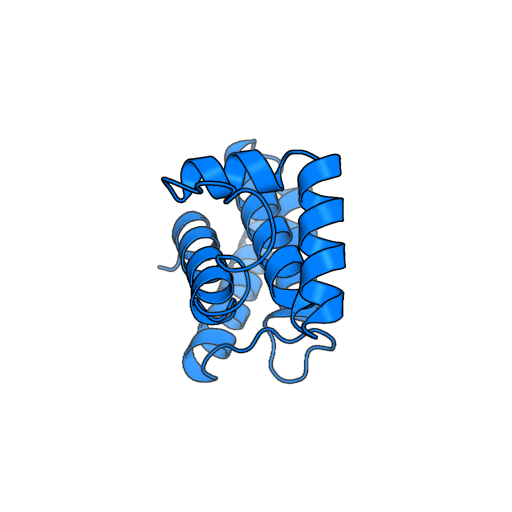1 98 ? 5.587 -6.723 2.436 1.00 90.38 98 VAL A N 1
ATOM 771 C CA . VAL A 1 98 ? 6.390 -5.893 3.357 1.00 90.38 98 VAL A CA 1
ATOM 772 C C . VAL A 1 98 ? 7.277 -6.702 4.292 1.00 90.38 98 VAL A C 1
ATOM 774 O O . VAL A 1 98 ? 8.416 -6.304 4.550 1.00 90.38 98 VAL A O 1
ATOM 777 N N . ARG A 1 99 ? 6.767 -7.783 4.892 1.00 90.62 99 ARG A N 1
ATOM 778 C CA . ARG A 1 99 ? 7.549 -8.546 5.872 1.00 90.62 99 ARG A CA 1
ATOM 779 C C . ARG A 1 99 ? 8.772 -9.185 5.205 1.00 90.62 99 ARG A C 1
ATOM 781 O O . ARG A 1 99 ? 8.734 -9.577 4.044 1.00 90.62 99 ARG A O 1
ATOM 788 N N . LEU A 1 100 ? 9.852 -9.335 5.970 1.00 85.25 100 LEU A N 1
ATOM 789 C CA . LEU A 1 100 ? 11.031 -10.062 5.496 1.00 85.25 100 LEU A CA 1
ATOM 790 C C . LEU A 1 100 ? 10.649 -11.499 5.122 1.00 85.25 100 LEU A C 1
ATOM 792 O O . LEU A 1 100 ? 10.045 -12.198 5.941 1.00 85.25 100 LEU A O 1
ATOM 796 N N . GLY A 1 101 ? 11.019 -11.921 3.911 1.00 86.12 101 GLY A N 1
ATOM 797 C CA . GLY A 1 101 ? 10.683 -13.244 3.384 1.00 86.12 101 GLY A CA 1
ATOM 798 C C . GLY A 1 101 ? 9.255 -13.362 2.843 1.00 86.12 101 GLY A C 1
ATOM 799 O O . GLY A 1 101 ? 8.750 -14.478 2.733 1.00 86.12 101 GLY A O 1
ATOM 800 N N . ALA A 1 102 ? 8.585 -12.243 2.554 1.00 88.25 102 ALA A N 1
ATOM 801 C CA . ALA A 1 102 ? 7.323 -12.255 1.822 1.00 88.25 102 ALA A CA 1
ATOM 802 C C . ALA A 1 102 ? 7.516 -12.757 0.377 1.00 88.25 102 ALA A C 1
ATOM 804 O O . ALA A 1 102 ? 8.574 -12.550 -0.217 1.00 88.25 102 ALA A O 1
ATOM 805 N N . THR A 1 103 ? 6.499 -13.420 -0.183 1.00 86.19 103 THR A N 1
ATOM 806 C CA . THR A 1 103 ? 6.562 -14.044 -1.519 1.00 86.19 103 THR A CA 1
ATOM 807 C C . THR A 1 103 ? 6.848 -13.020 -2.613 1.00 86.19 103 THR A C 1
ATOM 809 O O . THR A 1 103 ? 7.709 -13.243 -3.460 1.00 86.19 103 THR A O 1
ATOM 812 N N . SER A 1 104 ? 6.161 -11.881 -2.554 1.00 87.62 104 SER A N 1
ATOM 813 C CA . SER A 1 104 ? 6.318 -10.750 -3.465 1.00 87.62 104 SER A CA 1
ATOM 814 C C . SER A 1 104 ? 6.932 -9.568 -2.724 1.00 87.62 104 SER A C 1
ATOM 816 O O . SER A 1 104 ? 6.470 -8.434 -2.849 1.00 87.62 104 SER A O 1
ATOM 818 N N . GLN A 1 105 ? 7.951 -9.841 -1.896 1.00 85.88 105 GLN A N 1
ATOM 819 C CA . GLN A 1 105 ? 8.607 -8.812 -1.100 1.00 85.88 105 GLN A CA 1
ATOM 820 C C . GLN A 1 105 ? 9.102 -7.682 -2.006 1.00 85.88 105 GLN A C 1
ATOM 822 O O . GLN A 1 105 ? 10.010 -7.878 -2.813 1.00 85.88 105 GLN A O 1
ATOM 827 N N . VAL A 1 106 ? 8.549 -6.484 -1.822 1.00 84.75 106 VAL A N 1
ATOM 828 C CA . VAL A 1 106 ? 9.045 -5.305 -2.527 1.00 84.75 106 VAL A CA 1
ATOM 829 C C . VAL A 1 106 ? 10.436 -4.956 -2.017 1.00 84.75 106 VAL A C 1
ATOM 831 O O . VAL A 1 106 ? 10.742 -5.094 -0.826 1.00 84.75 106 VAL A O 1
ATOM 834 N N . ASN A 1 107 ? 11.293 -4.478 -2.914 1.00 81.56 107 ASN A N 1
ATOM 835 C CA . ASN A 1 107 ? 12.668 -4.145 -2.572 1.00 81.56 107 ASN A CA 1
ATOM 836 C C . ASN A 1 107 ? 12.726 -2.831 -1.764 1.00 81.56 107 ASN A C 1
ATOM 838 O O . ASN A 1 107 ? 12.899 -1.732 -2.291 1.00 81.56 107 ASN A O 1
ATOM 842 N N . LEU A 1 108 ? 12.535 -2.984 -0.453 1.00 79.06 108 LEU A N 1
ATOM 843 C CA . LEU A 1 108 ? 12.634 -1.972 0.592 1.00 79.06 108 LEU A CA 1
ATOM 844 C C . LEU A 1 108 ? 13.900 -2.214 1.427 1.00 79.06 108 LEU A C 1
ATOM 846 O O . LEU A 1 108 ? 14.211 -3.366 1.731 1.00 79.06 108 LEU A O 1
ATOM 850 N N . PRO A 1 109 ? 14.574 -1.162 1.933 1.00 84.56 109 PRO A N 1
ATOM 851 C CA . PRO A 1 109 ? 15.596 -1.335 2.960 1.00 84.56 109 PRO A CA 1
ATOM 852 C C . PRO A 1 109 ? 15.037 -2.086 4.179 1.00 84.56 109 PRO A C 1
ATOM 854 O O . PRO A 1 109 ? 13.960 -1.748 4.672 1.00 84.56 109 PRO A O 1
ATOM 857 N N . ASP A 1 110 ? 15.788 -3.041 4.733 1.00 86.50 110 ASP A N 1
ATOM 858 C CA . ASP A 1 110 ? 15.375 -3.869 5.882 1.00 86.50 110 ASP A CA 1
ATOM 859 C C . ASP A 1 110 ? 14.805 -3.069 7.059 1.00 86.50 110 ASP A C 1
ATOM 861 O O . ASP A 1 110 ? 13.851 -3.475 7.729 1.00 86.50 110 ASP A O 1
ATOM 865 N N . THR A 1 111 ? 15.416 -1.920 7.350 1.00 87.31 111 THR A N 1
ATOM 866 C CA . THR A 1 111 ? 14.976 -1.026 8.424 1.00 87.31 111 THR A CA 1
ATOM 867 C C . THR A 1 111 ? 13.594 -0.450 8.134 1.00 87.31 111 THR A C 1
ATOM 869 O O . THR A 1 111 ? 12.782 -0.319 9.054 1.00 87.31 111 THR A O 1
ATOM 872 N N . LEU A 1 112 ? 13.304 -0.151 6.870 1.00 82.62 112 LEU A N 1
ATOM 873 C CA . LEU A 1 112 ? 12.026 0.367 6.410 1.00 82.62 112 LEU A CA 1
ATOM 874 C C . LEU A 1 112 ? 10.960 -0.728 6.402 1.00 82.62 112 LEU A C 1
ATOM 876 O O . LEU A 1 112 ? 9.927 -0.557 7.048 1.00 82.62 112 LEU A O 1
ATOM 880 N N . ALA A 1 113 ? 11.264 -1.893 5.825 1.00 85.94 113 ALA A N 1
ATOM 881 C CA . ALA A 1 113 ? 10.397 -3.073 5.836 1.00 85.94 113 ALA A CA 1
ATOM 882 C C . ALA A 1 113 ? 9.965 -3.460 7.266 1.00 85.94 113 ALA A C 1
ATOM 884 O O . ALA A 1 113 ? 8.778 -3.609 7.569 1.00 85.94 113 ALA A O 1
ATOM 885 N N . LYS A 1 114 ? 10.912 -3.507 8.217 1.00 89.88 114 LYS A N 1
ATOM 886 C CA . LYS A 1 114 ? 10.619 -3.769 9.641 1.00 89.88 114 LYS A CA 1
ATOM 887 C C . LYS A 1 114 ? 9.733 -2.694 10.267 1.00 89.88 114 LYS A C 1
ATOM 889 O O . LYS A 1 114 ? 8.811 -3.010 11.027 1.00 89.88 114 LYS A O 1
ATOM 894 N N . ARG A 1 115 ? 10.012 -1.415 9.992 1.00 87.31 115 ARG A N 1
ATOM 895 C CA . ARG A 1 115 ? 9.196 -0.292 10.491 1.00 87.31 115 ARG A CA 1
ATOM 896 C C . ARG A 1 115 ? 7.773 -0.367 9.951 1.00 87.31 115 ARG A C 1
ATOM 898 O O . ARG A 1 115 ? 6.829 -0.081 10.696 1.00 87.31 115 ARG A O 1
ATOM 905 N N . TYR A 1 116 ? 7.632 -0.772 8.698 1.00 87.31 116 TYR A N 1
ATOM 906 C CA . TYR A 1 116 ? 6.364 -0.913 8.011 1.00 87.31 116 TYR A CA 1
ATOM 907 C C . TYR A 1 116 ? 5.547 -2.050 8.609 1.00 87.31 116 TYR A C 1
ATOM 909 O O . TYR A 1 116 ? 4.479 -1.799 9.177 1.00 87.31 116 TYR A O 1
ATOM 917 N N . SER A 1 117 ? 6.114 -3.254 8.645 1.00 90.56 117 SER A N 1
ATOM 918 C CA . SER A 1 117 ? 5.452 -4.419 9.231 1.00 90.56 117 SER A CA 1
ATOM 919 C C . SER A 1 117 ? 4.975 -4.154 10.664 1.00 90.56 117 SER A C 1
ATOM 921 O O . SER A 1 117 ? 3.823 -4.404 11.033 1.00 90.56 117 SER A O 1
ATOM 923 N N . LYS A 1 118 ? 5.823 -3.520 11.485 1.00 92.44 118 LYS A N 1
ATOM 924 C CA . LYS A 1 118 ? 5.471 -3.138 12.861 1.00 92.44 118 LYS A CA 1
ATOM 925 C C . LYS A 1 118 ? 4.318 -2.133 12.931 1.00 92.44 118 LYS A C 1
ATOM 927 O O . LYS A 1 118 ? 3.521 -2.191 13.871 1.00 92.44 118 LYS A O 1
ATOM 932 N N . SER A 1 119 ? 4.244 -1.194 11.992 1.00 89.12 119 SER A N 1
ATOM 933 C CA . SER A 1 119 ? 3.204 -0.162 11.969 1.00 89.12 119 SER A CA 1
ATOM 934 C C . SER A 1 119 ? 1.846 -0.742 11.573 1.00 89.12 119 SER A C 1
ATOM 936 O O . SER A 1 119 ? 0.874 -0.480 12.285 1.00 89.12 119 SER A O 1
ATOM 938 N N . LEU A 1 120 ? 1.785 -1.601 10.547 1.00 89.44 120 LEU A N 1
ATOM 939 C CA . LEU A 1 120 ? 0.547 -2.293 10.157 1.00 89.44 120 LEU A CA 1
ATOM 940 C C . LEU A 1 120 ? 0.017 -3.180 11.278 1.00 89.44 120 LEU A C 1
ATOM 942 O O . LEU A 1 120 ? -1.139 -3.042 11.668 1.00 89.44 120 LEU A O 1
ATOM 946 N N . LYS A 1 121 ? 0.870 -4.024 11.875 1.00 91.25 121 LYS A N 1
ATOM 947 C CA . LYS A 1 121 ? 0.471 -4.912 12.984 1.00 91.25 121 LYS A CA 1
ATOM 948 C C . LYS A 1 121 ? -0.102 -4.138 14.164 1.00 91.25 121 LYS A C 1
ATOM 950 O O . LYS A 1 121 ? -1.114 -4.532 14.741 1.00 91.25 121 LYS A O 1
ATOM 955 N N . ARG A 1 122 ? 0.533 -3.018 14.529 1.00 91.88 122 ARG A N 1
ATOM 956 C CA . ARG A 1 122 ? 0.041 -2.141 15.601 1.00 91.88 122 ARG A CA 1
ATOM 957 C C . ARG A 1 122 ? -1.301 -1.510 15.250 1.00 91.88 122 ARG A C 1
ATOM 959 O O . ARG A 1 122 ? -2.167 -1.462 16.118 1.00 91.88 122 ARG A O 1
ATOM 966 N N . TRP A 1 123 ? -1.467 -1.033 14.018 1.00 89.06 123 TRP A N 1
ATOM 967 C CA . TRP A 1 123 ? -2.724 -0.436 13.577 1.00 89.06 123 TRP A CA 1
ATOM 968 C C . TRP A 1 123 ? -3.858 -1.469 13.555 1.00 89.06 123 TRP A C 1
ATOM 970 O O . TRP A 1 123 ? -4.881 -1.242 14.192 1.00 89.06 123 TRP A O 1
ATOM 980 N N . VAL A 1 124 ? -3.640 -2.642 12.952 1.00 90.62 124 VAL A N 1
ATOM 981 C CA . VAL A 1 124 ? -4.594 -3.767 12.935 1.00 90.62 124 VAL A CA 1
ATOM 982 C C . VAL A 1 124 ? -5.002 -4.175 14.353 1.00 90.62 124 VAL A C 1
ATOM 984 O O . VAL A 1 124 ? -6.184 -4.368 14.629 1.00 90.62 124 VAL A O 1
ATOM 987 N N . LYS A 1 125 ? -4.041 -4.269 15.283 1.00 90.44 125 LYS A N 1
ATOM 988 C CA . LYS A 1 125 ? -4.329 -4.575 16.693 1.00 90.44 125 LYS A CA 1
ATOM 989 C C . LYS A 1 125 ? -5.196 -3.497 17.351 1.00 90.44 125 LYS A C 1
ATOM 991 O O . LYS A 1 125 ? -6.084 -3.834 18.126 1.00 90.44 125 LYS A O 1
ATOM 996 N N . ALA A 1 126 ? -4.947 -2.223 17.049 1.00 84.94 126 ALA A N 1
ATOM 997 C CA . ALA A 1 126 ? -5.745 -1.118 17.573 1.00 84.94 126 ALA A CA 1
ATOM 998 C C . ALA A 1 126 ? -7.191 -1.148 17.052 1.00 84.94 126 ALA A C 1
ATOM 1000 O O . ALA A 1 126 ? -8.103 -0.901 17.831 1.00 84.94 126 ALA A O 1
ATOM 1001 N N . GLN A 1 127 ? -7.407 -1.521 15.783 1.00 82.31 127 GLN A N 1
ATOM 1002 C CA . GLN A 1 127 ? -8.761 -1.702 15.239 1.00 82.31 127 GLN A CA 1
ATOM 1003 C C . GLN A 1 127 ? -9.504 -2.865 15.907 1.00 82.31 127 GLN A C 1
ATOM 1005 O O . GLN A 1 127 ? -10.698 -2.764 16.163 1.00 82.31 127 GLN A O 1
ATOM 1010 N N . GLY A 1 128 ? -8.799 -3.952 16.241 1.00 76.19 128 GLY A N 1
ATOM 1011 C CA . GLY A 1 128 ? -9.389 -5.088 16.954 1.00 76.19 128 GLY A CA 1
ATOM 1012 C C . GLY A 1 128 ? -9.787 -4.796 18.406 1.00 76.19 128 GLY A C 1
ATOM 1013 O O . GLY A 1 128 ? -10.685 -5.451 18.911 1.00 76.19 128 GLY A O 1
ATOM 1014 N N . ALA A 1 129 ? -9.137 -3.835 19.072 1.00 72.00 129 ALA A N 1
ATOM 1015 C CA . ALA A 1 129 ? -9.437 -3.456 20.459 1.00 72.00 129 ALA A CA 1
ATOM 1016 C C . ALA A 1 129 ? -10.545 -2.395 20.589 1.00 72.00 129 ALA A C 1
ATOM 1018 O O . ALA A 1 129 ? -11.056 -2.180 21.682 1.00 72.00 129 ALA A O 1
ATOM 1019 N N . ALA A 1 130 ? -10.874 -1.700 19.496 1.00 65.12 130 ALA A N 1
ATOM 1020 C CA . ALA A 1 130 ? -11.920 -0.679 19.451 1.00 65.12 130 ALA A CA 1
ATOM 1021 C C . ALA A 1 130 ? -13.321 -1.249 19.142 1.00 65.12 130 ALA A C 1
ATOM 1023 O O . ALA A 1 130 ? -14.278 -0.483 19.047 1.00 65.12 130 ALA A O 1
ATOM 1024 N N . ARG A 1 131 ? -13.425 -2.568 18.953 1.00 62.88 131 ARG A N 1
ATOM 1025 C CA . ARG A 1 131 ? -14.651 -3.320 18.671 1.00 62.88 131 ARG A CA 1
ATOM 1026 C C . ARG A 1 131 ? -15.082 -4.096 19.907 1.00 62.88 131 ARG A C 1
ATOM 1028 O O . ARG A 1 131 ? -16.310 -4.221 20.087 1.00 62.88 131 ARG A O 1
#

Foldseek 3Di:
DCDLVNQLVVLLVLVVVPPPPPPQPPDDDRPPPPDPVSVVVQCVPVVSVVVVLVVVVVVVQSLSSVLSSLSSQLVVCVVVVVVVSNLVSLVCSLQAAQAPPHPSHRPDDPVVSVVSNVVSVVSSVVSVVVD

Radius of gyration: 15.17 Å; chains: 1; bounding box: 31×29×48 Å

pLDDT: mean 74.54, std 16.08, range [34.28, 95.06]

InterPro domains:
  IPR036305 RGS domain superfamily [SSF48097] (38-122)
  IPR044926 RGS, subdomain 2 [G3DSA:1.10.167.10] (6-127)

Secondary structure (DSSP, 8-state):
---HHHHHHHHHHHHHHHS-TTTTTSSS------SHHHHHHHHTSHHHHHHHHHHHHHTT-HHHHHHHHHHHHHHHHHHTT-HHHHHHHHHHHIIIIISTT-TT-----HHHHHHHHHHHHHHHHHHHH--